Protein AF-A0A931RZB8-F1 (afdb_monomer_lite)

Secondary structure (DSSP, 8-state):
--S--SHHHHHHHHHHHIIIIIHHHH-TTS-SSTT----HHHHHH-BTTTB---TTTS-HHHHHHHHHHHHH--

Radius of gyration: 12.92 Å; chains: 1; bounding box: 35×35×29 Å

Structure (mmCIF, N/CA/C/O backbone):
data_AF-A0A931RZB8-F1
#
_entry.id   AF-A0A931RZB8-F1
#
loop_
_atom_site.group_PDB
_atom_site.id
_atom_site.type_symbol
_atom_site.label_atom_id
_atom_site.label_alt_id
_atom_site.label_comp_id
_atom_site.label_asym_id
_atom_site.label_entity_id
_atom_site.label_seq_id
_atom_site.pdbx_PDB_ins_code
_atom_site.Cartn_x
_atom_site.Cartn_y
_atom_site.Cartn_z
_atom_site.occupancy
_atom_site.B_iso_or_equiv
_atom_site.auth_seq_id
_atom_site.auth_comp_id
_atom_site.auth_asym_id
_atom_site.auth_atom_id
_atom_site.pdbx_PDB_model_num
ATOM 1 N N . MET A 1 1 ? -23.823 -22.570 16.233 1.00 45.16 1 MET A N 1
ATOM 2 C CA . MET A 1 1 ? -23.004 -22.810 15.026 1.00 45.16 1 MET A CA 1
ATOM 3 C C . MET A 1 1 ? -21.716 -22.029 15.195 1.00 45.16 1 MET A C 1
ATOM 5 O O . MET A 1 1 ? -21.744 -20.807 15.235 1.00 45.16 1 MET A O 1
ATOM 9 N N . LEU A 1 2 ? -20.651 -22.767 15.488 1.00 46.75 2 LEU A N 1
ATOM 10 C CA . LEU A 1 2 ? -19.340 -22.278 15.897 1.00 46.75 2 LEU A CA 1
ATOM 11 C C . LEU A 1 2 ? -18.524 -21.811 14.684 1.00 46.75 2 LEU A C 1
ATOM 13 O O . LEU A 1 2 ? -18.632 -22.389 13.608 1.00 46.75 2 LEU A O 1
ATOM 17 N N . LEU A 1 3 ? -17.742 -20.756 14.924 1.00 57.38 3 LEU A N 1
ATOM 18 C CA . LEU A 1 3 ? -16.477 -20.356 14.297 1.00 57.38 3 LEU A CA 1
ATOM 19 C C . LEU A 1 3 ? -16.053 -21.170 13.057 1.00 57.38 3 LEU A C 1
ATOM 21 O O . LEU A 1 3 ? -15.626 -22.303 13.239 1.00 57.38 3 LEU A O 1
ATOM 25 N N . SER A 1 4 ? -16.058 -20.574 11.847 1.00 54.69 4 SER A N 1
ATOM 26 C CA . SER A 1 4 ? -15.130 -21.015 10.776 1.00 54.69 4 SER A CA 1
ATOM 27 C C . SER A 1 4 ? -15.017 -20.185 9.480 1.00 54.69 4 SER A C 1
ATOM 29 O O . SER A 1 4 ? -14.167 -20.532 8.667 1.00 54.69 4 SER A O 1
ATOM 31 N N . SER A 1 5 ? -15.768 -19.098 9.239 1.00 50.06 5 SER A N 1
ATOM 32 C CA . SER A 1 5 ? -15.845 -18.548 7.858 1.00 50.06 5 SER A CA 1
ATOM 33 C C . SER A 1 5 ? -15.649 -17.038 7.688 1.00 50.06 5 SER A C 1
AT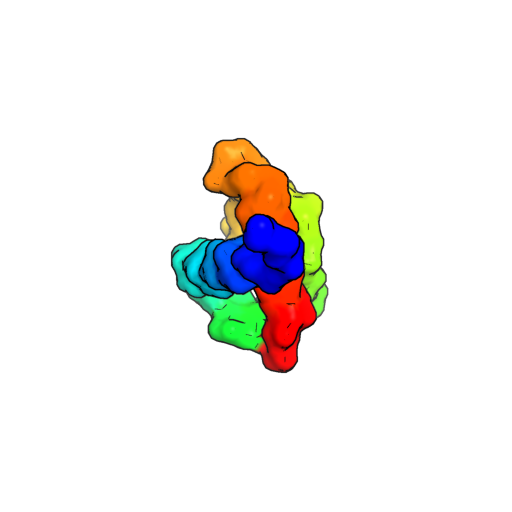OM 35 O O . SER A 1 5 ? -16.146 -16.478 6.720 1.00 50.06 5 SER A O 1
ATOM 37 N N . ILE A 1 6 ? -14.923 -16.349 8.574 1.00 56.44 6 ILE A N 1
ATOM 38 C CA . ILE A 1 6 ? -14.702 -14.890 8.421 1.00 56.44 6 ILE A CA 1
ATOM 39 C C . ILE A 1 6 ? -13.510 -14.575 7.487 1.00 56.44 6 ILE A C 1
ATOM 41 O O . ILE A 1 6 ? -13.464 -13.516 6.867 1.00 56.44 6 ILE A O 1
ATOM 45 N N . LEU A 1 7 ? -12.576 -15.515 7.294 1.00 52.62 7 LEU A N 1
ATOM 46 C CA . LEU A 1 7 ? -11.391 -15.319 6.443 1.00 52.62 7 LEU A CA 1
ATOM 47 C C . LEU A 1 7 ? -11.649 -15.123 4.925 1.00 52.62 7 LEU A C 1
ATOM 49 O O . LEU A 1 7 ? -10.864 -14.393 4.317 1.00 52.62 7 LEU A O 1
ATOM 53 N N . PRO A 1 8 ? -12.687 -15.694 4.269 1.00 56.44 8 PRO A N 1
ATOM 54 C CA . PRO A 1 8 ? -12.868 -15.526 2.825 1.00 56.44 8 PRO A CA 1
ATOM 55 C C . PRO A 1 8 ? -13.297 -14.108 2.443 1.00 56.44 8 PRO A C 1
ATOM 57 O O . PRO A 1 8 ? -12.900 -13.622 1.389 1.00 56.44 8 PRO A O 1
ATOM 60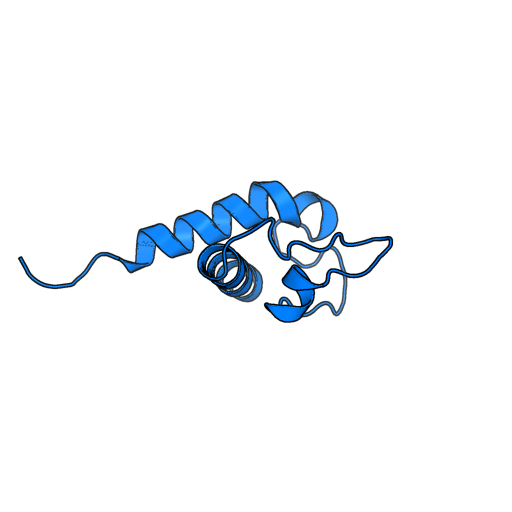 N N . ALA A 1 9 ? -14.076 -13.437 3.298 1.00 60.12 9 ALA A N 1
ATOM 61 C CA . ALA A 1 9 ? -14.627 -12.118 2.998 1.00 60.12 9 ALA A CA 1
ATOM 62 C C . ALA A 1 9 ? -13.518 -11.058 2.910 1.00 60.12 9 ALA A C 1
ATOM 64 O O . ALA A 1 9 ? -13.363 -10.409 1.882 1.00 60.12 9 ALA A O 1
ATOM 65 N N . ILE A 1 10 ? -12.651 -10.997 3.924 1.00 60.41 10 ILE A N 1
ATOM 66 C CA . ILE A 1 10 ? -11.554 -10.018 3.993 1.00 60.41 10 ILE A CA 1
ATOM 67 C C . ILE A 1 10 ? -10.529 -10.258 2.868 1.00 60.41 10 ILE A C 1
ATOM 69 O O . ILE A 1 10 ? -10.036 -9.317 2.247 1.00 60.41 10 ILE A O 1
ATOM 73 N N . ALA A 1 11 ? -10.226 -11.522 2.549 1.00 58.97 11 ALA A N 1
ATOM 74 C CA . ALA A 1 11 ? -9.318 -11.859 1.451 1.00 58.97 11 ALA A CA 1
ATOM 75 C C . ALA A 1 11 ? -9.923 -11.561 0.062 1.00 58.97 11 ALA A C 1
ATOM 77 O O . ALA A 1 11 ? -9.207 -11.110 -0.841 1.00 58.97 11 ALA A O 1
ATOM 78 N N . GLN A 1 12 ? -11.234 -11.774 -0.120 1.00 62.72 12 GLN A N 1
ATOM 79 C CA . GLN A 1 12 ? -11.950 -11.360 -1.332 1.00 62.72 12 GLN A CA 1
ATOM 80 C C . GLN A 1 12 ? -11.909 -9.840 -1.511 1.00 62.72 12 GLN A C 1
ATOM 82 O O . GLN A 1 12 ? -11.680 -9.375 -2.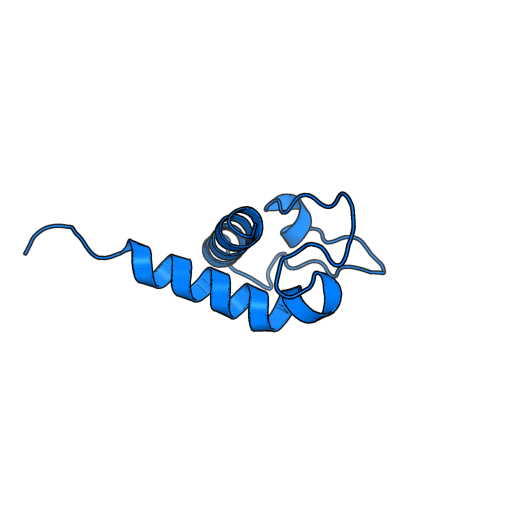633 1.00 62.72 12 GLN A O 1
ATOM 87 N N . ASP A 1 13 ? -12.044 -9.085 -0.423 1.00 84.81 13 ASP A N 1
ATOM 88 C CA . ASP A 1 13 ? -11.986 -7.625 -0.445 1.00 84.81 13 ASP A CA 1
ATOM 89 C C . ASP A 1 13 ? -10.586 -7.130 -0.822 1.00 84.81 13 ASP A C 1
ATOM 91 O O . ASP A 1 13 ? -10.452 -6.295 -1.718 1.00 84.81 13 ASP A O 1
ATOM 95 N N . GLY A 1 14 ? -9.528 -7.721 -0.258 1.00 91.94 14 GLY A N 1
ATOM 96 C CA . GLY A 1 14 ? -8.140 -7.397 -0.604 1.00 91.94 14 GLY A CA 1
ATOM 97 C C . GLY A 1 14 ? -7.821 -7.602 -2.089 1.00 91.94 14 GLY A C 1
ATOM 98 O O . GLY A 1 14 ? -7.295 -6.700 -2.748 1.00 91.94 14 GLY A O 1
ATOM 99 N N . LYS A 1 15 ? -8.212 -8.753 -2.654 1.00 94.69 15 LYS A N 1
ATOM 100 C CA . LYS A 1 15 ? -8.042 -9.048 -4.088 1.00 94.69 15 LYS A CA 1
ATOM 101 C C . LYS A 1 15 ? -8.825 -8.081 -4.974 1.00 94.69 15 LYS A C 1
ATOM 103 O O . LYS A 1 15 ? -8.291 -7.573 -5.964 1.00 94.69 15 LYS A O 1
ATOM 108 N N . ALA A 1 16 ? -10.092 -7.836 -4.643 1.00 95.12 16 ALA A N 1
ATOM 109 C CA . ALA A 1 16 ? -10.955 -6.952 -5.419 1.00 95.12 16 ALA A CA 1
ATOM 110 C C . ALA A 1 16 ? -10.460 -5.498 -5.378 1.00 95.12 16 ALA A C 1
ATOM 112 O O . ALA A 1 16 ? -10.424 -4.831 -6.416 1.00 95.12 16 ALA A O 1
ATOM 113 N N . LEU A 1 17 ? -10.037 -5.014 -4.208 1.00 95.19 17 LEU A N 1
ATOM 114 C CA . LEU A 1 17 ? -9.449 -3.687 -4.032 1.00 95.19 17 LEU A CA 1
ATOM 115 C C . LEU A 1 17 ? -8.148 -3.545 -4.818 1.00 95.19 17 LEU A C 1
ATOM 117 O O . LEU A 1 17 ? -7.999 -2.569 -5.560 1.00 95.19 17 LEU A O 1
ATOM 121 N N . PHE A 1 18 ? -7.250 -4.533 -4.728 1.00 95.94 18 PHE A N 1
ATOM 122 C CA . PHE A 1 18 ? -6.007 -4.539 -5.494 1.00 95.94 18 PHE A CA 1
ATOM 123 C C . PHE A 1 18 ? -6.293 -4.434 -6.996 1.00 95.94 18 PHE A C 1
ATOM 125 O O . PHE A 1 18 ? -5.749 -3.559 -7.670 1.00 95.94 18 PHE A O 1
ATOM 132 N N . GLY A 1 19 ? -7.216 -5.257 -7.506 1.00 95.31 19 GLY A N 1
ATOM 133 C CA . GLY A 1 19 ? -7.651 -5.243 -8.905 1.00 95.31 19 GLY A CA 1
ATOM 134 C C . GLY A 1 19 ? -8.192 -3.891 -9.371 1.00 95.31 19 GLY A C 1
ATOM 135 O O . GLY A 1 19 ? -7.833 -3.419 -10.446 1.00 95.31 19 GLY A O 1
ATOM 136 N N . LYS A 1 20 ? -9.022 -3.242 -8.548 1.00 94.94 20 LYS A N 1
ATOM 137 C CA . LYS A 1 20 ? -9.682 -1.974 -8.896 1.00 94.94 20 LYS A CA 1
ATOM 138 C C . LYS A 1 20 ? -8.764 -0.754 -8.799 1.00 94.94 20 LYS A C 1
ATOM 140 O O . LYS A 1 20 ? -8.949 0.193 -9.557 1.00 94.94 20 LYS A O 1
ATOM 145 N N . LYS A 1 21 ? -7.836 -0.732 -7.836 1.00 94.81 21 LYS A N 1
ATOM 146 C CA . LYS A 1 21 ? -7.100 0.491 -7.452 1.00 94.81 21 LYS A CA 1
ATOM 147 C C . LYS A 1 21 ? -5.580 0.392 -7.613 1.00 94.81 21 LYS A C 1
ATOM 149 O O . LYS A 1 21 ? -4.929 1.421 -7.771 1.00 94.81 21 LYS A O 1
ATOM 154 N N . CYS A 1 22 ? -5.002 -0.809 -7.580 1.00 95.69 22 CYS A N 1
ATOM 155 C CA . CYS A 1 22 ? -3.549 -1.002 -7.472 1.00 95.69 22 CYS A CA 1
ATOM 156 C C . CYS A 1 22 ? -2.931 -1.629 -8.731 1.00 95.69 22 CYS A C 1
ATOM 158 O O . CYS A 1 22 ? -1.871 -1.181 -9.174 1.00 95.69 22 CYS A O 1
ATOM 160 N N . VAL A 1 23 ? -3.602 -2.615 -9.340 1.00 95.62 23 VAL A N 1
ATOM 161 C CA . VAL A 1 23 ? -3.092 -3.416 -10.474 1.00 95.62 23 VAL A CA 1
ATOM 162 C C . VAL A 1 23 ? -2.651 -2.565 -11.661 1.00 95.62 23 VAL A C 1
ATOM 164 O O . VAL A 1 23 ? -1.651 -2.878 -12.301 1.00 95.62 23 VAL A O 1
ATOM 167 N N . MET A 1 24 ? -3.342 -1.461 -11.952 1.00 93.94 24 MET A N 1
ATOM 168 C CA . MET A 1 24 ? -3.003 -0.610 -13.099 1.00 93.94 24 MET A CA 1
ATOM 169 C C . MET A 1 24 ? -1.549 -0.096 -13.046 1.00 93.94 24 MET A C 1
ATOM 171 O O . MET A 1 24 ? -0.863 -0.027 -14.074 1.00 93.94 24 MET A O 1
ATOM 175 N N . CYS A 1 25 ? -1.059 0.207 -11.841 1.00 95.69 25 CYS A N 1
ATOM 176 C CA . CYS A 1 25 ? 0.292 0.719 -11.617 1.00 95.69 25 CYS A CA 1
ATOM 177 C C . CYS A 1 25 ? 1.258 -0.365 -11.131 1.00 95.69 25 CYS A C 1
ATOM 179 O O . CYS A 1 25 ? 2.412 -0.366 -11.545 1.00 95.69 25 CYS A O 1
ATOM 181 N N . HIS A 1 26 ? 0.789 -1.293 -10.296 1.00 94.88 26 HIS A N 1
ATOM 182 C CA . HIS A 1 26 ? 1.621 -2.313 -9.661 1.00 94.88 26 HIS A CA 1
ATOM 183 C C . HIS A 1 26 ? 1.630 -3.665 -10.386 1.00 94.88 26 HIS A C 1
ATOM 185 O O . HIS A 1 26 ? 2.472 -4.494 -10.076 1.00 94.88 26 HIS A O 1
ATOM 191 N N . GLY A 1 27 ? 0.798 -3.866 -11.408 1.00 93.81 27 GLY A N 1
ATOM 192 C CA . GLY A 1 27 ? 0.698 -5.130 -12.143 1.00 93.81 27 GLY A CA 1
ATOM 193 C C . GLY A 1 27 ? -0.214 -6.138 -11.448 1.00 93.81 27 GLY A C 1
ATOM 194 O O . GLY A 1 27 ? -0.537 -5.997 -10.270 1.00 93.81 27 GLY A O 1
ATOM 195 N N . VAL A 1 28 ? -0.647 -7.158 -12.191 1.00 93.19 28 VAL A N 1
ATOM 196 C CA . VAL A 1 28 ? -1.520 -8.236 -11.680 1.00 93.19 28 VAL A CA 1
ATOM 197 C C . VAL A 1 28 ? -0.836 -9.096 -10.612 1.00 93.19 28 VAL A C 1
ATOM 199 O O . VAL A 1 28 ? -1.513 -9.705 -9.791 1.00 93.19 28 VAL A O 1
ATOM 202 N N . ASP A 1 29 ? 0.495 -9.099 -10.618 1.00 91.44 29 ASP A N 1
ATOM 203 C CA . ASP A 1 29 ? 1.404 -9.803 -9.713 1.00 91.44 29 ASP A CA 1
ATOM 204 C C . ASP A 1 29 ? 2.077 -8.867 -8.689 1.00 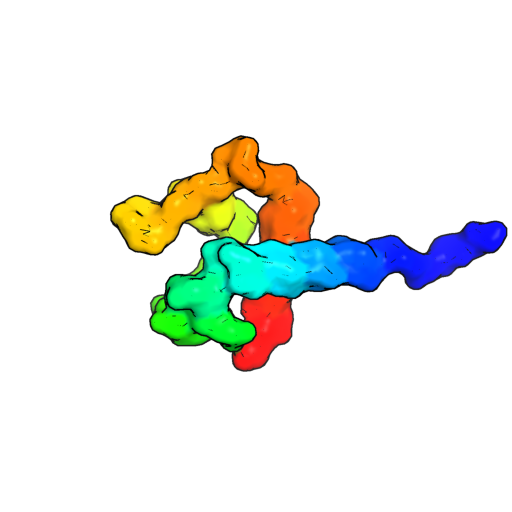91.44 29 ASP A C 1
ATOM 206 O O . ASP A 1 29 ? 2.895 -9.305 -7.888 1.00 91.44 29 ASP A O 1
ATOM 210 N N . GLY A 1 30 ? 1.768 -7.566 -8.711 1.00 92.38 30 GLY A N 1
ATOM 211 C CA . GLY A 1 30 ? 2.411 -6.580 -7.841 1.00 92.38 30 GLY A CA 1
ATOM 212 C C . GLY A 1 30 ? 3.856 -6.220 -8.212 1.00 92.38 30 GLY A C 1
ATOM 213 O O . GLY A 1 30 ? 4.490 -5.477 -7.460 1.00 92.38 30 GLY A O 1
ATOM 214 N N . LYS A 1 31 ? 4.382 -6.682 -9.359 1.00 91.50 31 LYS A N 1
ATOM 215 C CA . LYS A 1 31 ? 5.800 -6.526 -9.740 1.00 91.50 31 LYS A CA 1
ATOM 216 C C . LYS A 1 31 ? 6.082 -5.465 -10.800 1.00 91.50 31 LYS A C 1
ATOM 218 O O . LYS A 1 31 ? 7.246 -5.221 -11.113 1.00 91.50 31 LYS A O 1
ATOM 223 N N . LYS A 1 32 ? 5.067 -4.776 -11.332 1.00 93.38 32 LYS A N 1
ATOM 224 C CA . LYS A 1 32 ? 5.262 -3.720 -12.352 1.00 93.38 32 LYS A CA 1
ATOM 225 C C . LYS A 1 32 ? 6.125 -2.557 -11.844 1.00 93.38 32 LYS A C 1
ATOM 227 O O . LYS A 1 32 ? 6.721 -1.841 -12.645 1.00 93.38 32 LYS A O 1
ATOM 232 N N . VAL A 1 33 ? 6.218 -2.377 -10.524 1.00 90.75 33 VAL A N 1
ATOM 233 C CA . VAL A 1 33 ? 7.141 -1.429 -9.890 1.00 90.75 33 VAL A CA 1
ATOM 234 C C . VAL A 1 33 ? 8.171 -2.208 -9.077 1.00 90.75 33 VAL A C 1
ATOM 236 O O . VAL A 1 33 ? 7.839 -2.812 -8.063 1.00 90.75 33 VAL A O 1
ATOM 239 N N . ALA A 1 34 ? 9.431 -2.195 -9.511 1.00 86.81 34 ALA A N 1
ATOM 240 C CA . ALA A 1 34 ? 10.495 -2.935 -8.841 1.00 86.81 34 ALA A CA 1
ATOM 241 C C . ALA A 1 34 ? 10.815 -2.363 -7.447 1.00 86.81 34 ALA A C 1
ATOM 243 O O . ALA A 1 34 ? 10.859 -1.147 -7.251 1.00 86.81 34 ALA A O 1
ATOM 244 N N . GLY A 1 35 ? 11.077 -3.253 -6.484 1.00 82.81 35 GLY A N 1
ATOM 245 C CA . GLY A 1 35 ? 11.580 -2.890 -5.153 1.00 82.81 35 GLY A CA 1
ATOM 246 C C . GLY A 1 35 ? 10.573 -2.198 -4.229 1.00 82.81 35 GLY A C 1
ATOM 247 O O . GLY A 1 35 ? 10.974 -1.656 -3.198 1.00 82.81 35 GLY A O 1
ATOM 248 N N . VAL A 1 36 ? 9.279 -2.197 -4.565 1.00 86.56 36 VAL A N 1
ATOM 249 C CA . VAL A 1 36 ? 8.239 -1.659 -3.677 1.00 86.56 36 VAL A CA 1
ATOM 250 C C . VAL A 1 36 ? 7.810 -2.705 -2.655 1.00 86.56 36 VAL A C 1
ATOM 252 O O . VAL A 1 36 ? 7.606 -3.869 -2.986 1.00 86.56 36 VAL A O 1
ATOM 255 N N . LYS A 1 37 ? 7.662 -2.281 -1.400 1.00 87.38 37 LYS A N 1
ATOM 256 C CA . LYS A 1 37 ? 7.035 -3.075 -0.339 1.00 87.38 37 LYS A CA 1
ATOM 257 C C . LYS A 1 37 ? 5.611 -2.578 -0.150 1.00 87.38 37 LYS A C 1
ATOM 259 O O . LYS A 1 37 ? 5.409 -1.372 -0.002 1.00 87.38 37 LYS A O 1
ATOM 264 N N . PHE A 1 38 ? 4.641 -3.486 -0.132 1.00 92.44 38 PHE A N 1
ATOM 265 C CA . PHE A 1 38 ? 3.270 -3.142 0.227 1.00 92.44 38 PHE A CA 1
ATOM 266 C C . PHE A 1 38 ? 3.174 -3.070 1.749 1.00 92.44 38 PHE A C 1
ATOM 268 O O . PHE A 1 38 ? 3.288 -4.083 2.436 1.00 92.44 38 PHE A O 1
ATOM 275 N N . THR A 1 39 ? 3.009 -1.857 2.273 1.00 96.25 39 THR A N 1
ATOM 276 C CA . THR A 1 39 ? 2.825 -1.590 3.704 1.00 96.25 39 THR A CA 1
ATOM 277 C C . THR A 1 39 ? 1.604 -0.707 3.908 1.00 96.25 39 THR A C 1
ATOM 279 O O . THR A 1 39 ? 1.253 0.093 3.037 1.00 96.25 39 THR A O 1
ATOM 282 N N . GLU A 1 40 ? 0.968 -0.810 5.075 1.00 95.69 40 GLU A N 1
ATOM 283 C CA . GLU A 1 40 ? -0.198 0.018 5.391 1.00 95.69 40 GLU A CA 1
ATOM 284 C C . GLU A 1 40 ? 0.141 1.512 5.353 1.00 95.69 40 GLU A C 1
ATOM 286 O O . GLU A 1 40 ? -0.603 2.303 4.780 1.00 95.69 40 GLU A O 1
ATOM 291 N N . GLU A 1 41 ? 1.295 1.906 5.904 1.00 96.69 41 GLU A N 1
ATOM 292 C CA . GLU A 1 41 ? 1.763 3.294 5.845 1.00 96.69 41 GLU A CA 1
ATOM 293 C C . GLU A 1 41 ? 2.003 3.772 4.412 1.00 96.69 41 GLU A C 1
ATOM 295 O O . GLU A 1 41 ? 1.656 4.905 4.079 1.00 96.69 41 GLU A O 1
ATOM 300 N N . GLY A 1 42 ? 2.569 2.913 3.558 1.00 94.88 42 GLY A N 1
ATOM 301 C CA . GLY A 1 42 ? 2.810 3.231 2.154 1.00 94.88 42 GLY A CA 1
ATOM 302 C C . GLY A 1 42 ? 1.511 3.482 1.393 1.00 94.88 42 GLY A C 1
ATOM 303 O O . GLY A 1 42 ? 1.448 4.390 0.570 1.00 94.88 42 GLY A O 1
ATOM 304 N N . ILE A 1 43 ? 0.449 2.736 1.706 1.00 95.31 43 ILE A N 1
ATOM 305 C CA . ILE A 1 43 ? -0.879 2.951 1.119 1.00 95.31 43 ILE A CA 1
ATOM 306 C C . ILE A 1 43 ? -1.538 4.210 1.691 1.00 95.31 43 ILE A C 1
ATOM 308 O O . ILE A 1 43 ? -2.056 5.019 0.921 1.00 95.31 43 ILE A O 1
ATOM 312 N N . LYS A 1 44 ? -1.472 4.425 3.012 1.00 96.75 44 LYS A N 1
ATOM 313 C CA . LYS A 1 44 ? -2.023 5.626 3.665 1.00 96.75 44 LYS A CA 1
ATOM 314 C C . LYS A 1 44 ? -1.420 6.901 3.073 1.00 96.75 44 LYS A C 1
ATOM 316 O O . LYS A 1 44 ? -2.164 7.736 2.566 1.00 96.75 44 LYS A O 1
ATOM 321 N N . LYS A 1 45 ? -0.088 7.005 3.049 1.00 96.44 45 LYS A N 1
ATOM 322 C CA . LYS A 1 45 ? 0.639 8.217 2.626 1.00 96.44 45 LYS A CA 1
ATOM 323 C C . LYS A 1 45 ? 0.830 8.322 1.109 1.00 96.44 45 LYS A C 1
ATOM 325 O O . LYS A 1 45 ? 0.987 9.423 0.584 1.00 96.44 45 LYS A O 1
ATOM 330 N N . GLY A 1 46 ? 0.819 7.199 0.394 1.00 94.19 46 GLY A N 1
ATOM 331 C CA . GLY A 1 46 ? 1.198 7.155 -1.014 1.00 94.19 46 GLY A CA 1
ATOM 332 C C . GLY A 1 46 ? 2.656 7.574 -1.248 1.00 94.19 46 GLY A C 1
ATOM 333 O O . GLY A 1 46 ? 3.475 7.661 -0.334 1.00 94.19 46 GLY A O 1
ATOM 334 N N . LYS A 1 47 ? 2.991 7.846 -2.510 1.00 92.31 47 LYS A N 1
ATOM 335 C CA . LYS A 1 47 ? 4.290 8.372 -2.951 1.00 92.31 47 LYS A CA 1
ATOM 336 C C . LYS A 1 47 ? 4.086 9.329 -4.133 1.00 92.31 47 LYS A C 1
ATOM 338 O O . LYS A 1 47 ? 4.189 8.907 -5.293 1.00 92.31 47 LYS A O 1
ATOM 343 N N . PRO A 1 48 ? 3.764 10.607 -3.869 1.00 90.31 48 PRO A N 1
ATOM 344 C CA . PRO A 1 48 ? 3.574 11.603 -4.916 1.00 90.31 48 PRO A CA 1
ATOM 345 C C . PRO A 1 48 ? 4.820 11.757 -5.810 1.00 90.31 48 PRO A C 1
ATOM 347 O O . PRO A 1 48 ? 5.943 11.574 -5.338 1.00 90.31 48 PRO A O 1
ATOM 350 N N . PRO A 1 49 ? 4.649 12.078 -7.104 1.00 92.88 49 PRO A N 1
ATOM 351 C CA . PRO A 1 49 ? 3.373 12.227 -7.812 1.00 92.88 49 PRO A CA 1
ATOM 352 C C . PRO A 1 49 ? 2.793 10.894 -8.327 1.00 92.88 49 PRO A C 1
ATOM 354 O O . PRO A 1 49 ? 1.730 10.886 -8.936 1.00 92.88 49 PRO A O 1
ATOM 357 N N . LYS A 1 50 ? 3.489 9.765 -8.129 1.00 91.06 50 LYS A N 1
ATOM 358 C CA . LYS A 1 50 ? 3.197 8.498 -8.826 1.00 91.06 50 LYS A CA 1
ATOM 359 C C . LYS A 1 50 ? 2.174 7.607 -8.122 1.00 91.06 50 LYS A C 1
ATOM 361 O O . LYS A 1 50 ? 1.495 6.830 -8.783 1.00 91.06 50 LYS A O 1
ATOM 366 N N . MET A 1 51 ? 2.078 7.694 -6.799 1.00 94.75 51 MET A N 1
ATOM 367 C CA . MET A 1 51 ? 1.154 6.903 -5.990 1.00 94.75 51 MET A CA 1
ATOM 368 C C . MET A 1 51 ? 0.336 7.848 -5.101 1.00 94.75 51 MET A C 1
ATOM 370 O O . MET A 1 51 ? 0.927 8.549 -4.276 1.00 94.75 51 MET A O 1
ATOM 374 N N . PRO A 1 52 ? -0.997 7.909 -5.259 1.00 94.69 52 PRO A N 1
ATOM 375 C CA . PRO A 1 52 ? -1.839 8.748 -4.417 1.00 94.69 52 PRO A CA 1
ATOM 376 C C . PRO A 1 52 ? -1.888 8.216 -2.981 1.00 94.69 52 PRO A C 1
ATOM 378 O O . PRO A 1 52 ? -1.764 7.014 -2.752 1.00 94.69 52 PRO A O 1
ATOM 381 N N . ALA A 1 53 ? -2.111 9.117 -2.027 1.00 96.38 53 ALA A N 1
ATOM 382 C CA . ALA A 1 53 ? -2.472 8.764 -0.659 1.00 96.38 53 ALA A CA 1
ATOM 383 C C . ALA A 1 53 ? -3.894 8.174 -0.613 1.00 96.38 53 ALA A C 1
ATOM 385 O O . ALA A 1 53 ? -4.812 8.697 -1.270 1.00 96.38 53 ALA A O 1
ATOM 386 N N . TYR A 1 54 ? -4.068 7.104 0.166 1.00 95.75 54 TYR A N 1
ATOM 387 C CA . TYR A 1 54 ? -5.359 6.458 0.428 1.00 95.75 54 TYR A CA 1
ATOM 388 C C . TYR A 1 54 ? -5.848 6.628 1.870 1.00 95.75 54 TYR A C 1
ATOM 390 O O . TYR A 1 54 ? -6.904 6.099 2.215 1.00 95.75 54 TYR A O 1
ATOM 398 N N . GLU A 1 55 ? -5.131 7.382 2.703 1.00 93.88 55 GLU A N 1
ATOM 399 C CA . GLU A 1 55 ? -5.627 7.796 4.015 1.00 93.88 55 GLU A CA 1
ATOM 400 C C . GLU A 1 55 ? -6.998 8.481 3.887 1.00 93.88 55 GLU A C 1
ATOM 402 O O . GLU A 1 55 ? -7.213 9.320 3.011 1.00 93.88 55 GLU A O 1
ATOM 407 N N . GLY A 1 56 ? -7.959 8.041 4.703 1.00 93.81 56 GLY A N 1
ATOM 408 C CA . GLY A 1 56 ? -9.350 8.500 4.651 1.00 93.81 56 GLY A CA 1
ATOM 409 C C . GLY A 1 56 ? -10.151 8.055 3.417 1.00 93.81 56 GLY A C 1
ATOM 410 O O . GLY A 1 56 ? -11.357 8.272 3.380 1.00 93.81 56 GLY A O 1
ATOM 411 N N . LYS A 1 57 ? -9.522 7.424 2.412 1.00 93.69 57 LYS A N 1
ATOM 412 C CA . LYS A 1 57 ? -10.195 6.880 1.214 1.00 93.69 57 LYS A CA 1
ATOM 413 C C . LYS A 1 57 ? -10.470 5.384 1.299 1.00 93.69 57 LYS A C 1
ATOM 415 O O . LYS A 1 57 ? -11.296 4.889 0.538 1.00 93.69 57 LYS A O 1
ATOM 420 N N . LEU A 1 58 ? -9.720 4.686 2.145 1.00 93.38 58 LEU A N 1
ATOM 421 C CA . LEU A 1 58 ? -9.895 3.279 2.480 1.00 93.38 58 LEU A CA 1
ATOM 422 C C . LEU A 1 58 ? -9.951 3.147 4.002 1.00 93.38 58 LEU A C 1
ATOM 424 O O . LEU A 1 58 ? -9.248 3.883 4.708 1.00 93.38 58 LEU A O 1
ATOM 428 N N . THR A 1 59 ? -10.756 2.214 4.505 1.00 94.06 59 THR A N 1
ATOM 429 C CA . THR A 1 59 ? -10.768 1.898 5.938 1.00 94.06 59 THR A CA 1
ATOM 430 C C . THR A 1 59 ? -9.471 1.186 6.347 1.00 94.06 59 THR A C 1
ATOM 432 O O . THR A 1 59 ? -8.772 0.622 5.496 1.00 94.06 59 THR A O 1
ATOM 435 N N . PRO A 1 60 ? -9.105 1.185 7.641 1.00 92.75 60 PRO A N 1
ATOM 436 C CA . PRO A 1 60 ? -7.953 0.425 8.121 1.00 92.75 60 PRO A CA 1
ATOM 437 C C . PRO A 1 60 ? -8.005 -1.058 7.725 1.00 92.75 60 PRO A C 1
ATOM 439 O O . PRO A 1 60 ? -6.984 -1.628 7.344 1.00 92.75 60 PRO A O 1
ATOM 442 N N . GLU A 1 61 ? -9.192 -1.664 7.751 1.00 92.69 61 GLU A N 1
ATOM 443 C CA . GLU A 1 61 ? -9.414 -3.058 7.370 1.00 92.69 61 GLU A CA 1
ATOM 444 C C . GLU A 1 61 ? -9.199 -3.279 5.870 1.00 92.69 61 GLU A C 1
ATOM 446 O O . GLU A 1 61 ? -8.530 -4.237 5.489 1.00 92.69 61 GLU A O 1
ATOM 451 N N . GLU A 1 62 ? -9.689 -2.375 5.016 1.00 94.75 62 GLU A N 1
ATOM 452 C CA . GLU A 1 62 ? -9.461 -2.425 3.566 1.00 94.75 62 GLU A CA 1
ATOM 453 C C . GLU A 1 62 ? -7.975 -2.279 3.216 1.00 94.75 62 GLU A C 1
ATOM 455 O O . GLU A 1 62 ? -7.458 -3.001 2.358 1.00 94.75 62 GLU A O 1
ATOM 460 N N . ILE A 1 63 ? -7.270 -1.368 3.899 1.00 95.12 63 ILE A N 1
ATOM 461 C CA . ILE A 1 63 ? -5.825 -1.164 3.729 1.00 95.12 63 ILE A CA 1
ATOM 462 C C . ILE A 1 63 ? -5.069 -2.428 4.134 1.00 95.12 63 ILE A C 1
ATOM 464 O O . ILE A 1 63 ? -4.202 -2.891 3.393 1.00 95.12 63 ILE A O 1
ATOM 468 N N . LYS A 1 64 ? -5.411 -3.017 5.280 1.00 94.38 64 LYS A N 1
ATOM 469 C CA . LYS A 1 64 ? -4.792 -4.262 5.725 1.00 94.38 64 LYS A CA 1
ATOM 470 C C . LYS A 1 64 ? -5.067 -5.404 4.742 1.00 94.38 64 LYS A C 1
ATOM 472 O O . LYS A 1 64 ? -4.136 -6.094 4.336 1.00 94.38 64 LYS A O 1
ATOM 477 N N . ALA A 1 65 ? -6.314 -5.566 4.302 1.00 94.62 65 ALA A N 1
ATOM 478 C CA . ALA A 1 65 ? -6.715 -6.6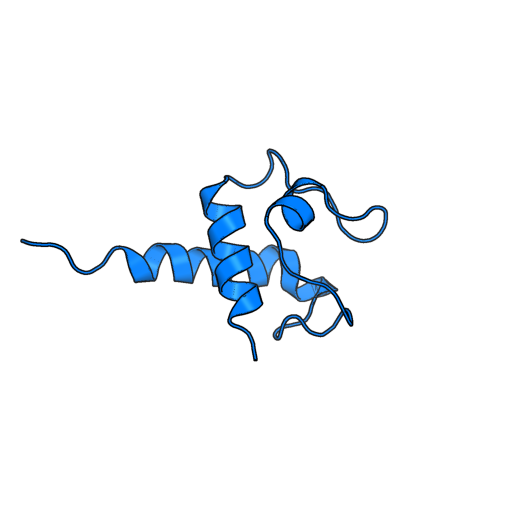19 3.374 1.00 94.62 65 ALA A CA 1
ATOM 479 C C . ALA A 1 65 ? -5.953 -6.549 2.041 1.00 94.62 65 ALA A C 1
ATOM 481 O O . ALA A 1 65 ? -5.488 -7.571 1.530 1.00 94.62 65 ALA A O 1
ATOM 482 N N . VAL A 1 66 ? -5.789 -5.348 1.473 1.00 95.25 66 VAL A N 1
ATOM 483 C CA . VAL A 1 66 ? -5.054 -5.178 0.213 1.00 95.25 66 VAL A CA 1
ATOM 484 C C . VAL A 1 66 ? -3.545 -5.372 0.392 1.00 95.25 66 VAL A C 1
ATOM 486 O O . VAL A 1 66 ? -2.904 -5.907 -0.510 1.00 95.25 66 VAL A O 1
ATOM 489 N N . VAL A 1 67 ? -2.975 -4.995 1.544 1.00 95.19 67 VAL A N 1
ATOM 490 C CA . VAL A 1 67 ? -1.563 -5.258 1.882 1.00 95.19 67 VAL A CA 1
ATOM 491 C C . VAL A 1 67 ? -1.311 -6.757 2.002 1.00 95.19 67 VAL A C 1
ATOM 493 O O . VAL A 1 67 ? -0.367 -7.262 1.392 1.00 95.19 67 VAL A O 1
ATOM 496 N N . ASP A 1 68 ? -2.163 -7.471 2.737 1.00 94.69 68 ASP A N 1
ATOM 497 C CA . ASP A 1 68 ? -2.063 -8.922 2.905 1.00 94.69 68 ASP A CA 1
ATOM 498 C C . ASP A 1 68 ? -2.168 -9.630 1.546 1.00 94.69 68 ASP A C 1
ATOM 500 O O . ASP A 1 68 ? -1.330 -10.471 1.214 1.00 94.69 68 ASP A O 1
ATOM 504 N N . TYR A 1 69 ? -3.141 -9.238 0.713 1.00 94.88 69 TYR A N 1
ATOM 505 C CA . TYR A 1 69 ? -3.281 -9.786 -0.636 1.00 94.88 69 TYR A CA 1
ATOM 506 C C . TYR A 1 69 ? -2.058 -9.484 -1.507 1.00 94.88 69 TYR A C 1
ATOM 508 O O . TYR A 1 69 ? -1.498 -10.406 -2.096 1.00 94.88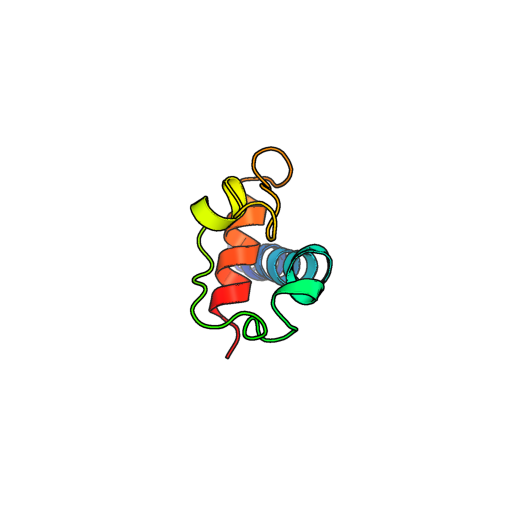 69 TYR A O 1
ATOM 516 N N . ALA A 1 70 ? -1.612 -8.226 -1.576 1.00 93.81 70 ALA A N 1
ATOM 517 C CA . ALA A 1 70 ? -0.490 -7.827 -2.423 1.00 93.81 70 ALA A CA 1
ATOM 518 C C . ALA A 1 70 ? 0.814 -8.542 -2.038 1.00 93.81 70 ALA A C 1
ATOM 520 O O . ALA A 1 70 ? 1.564 -8.955 -2.918 1.00 93.81 70 ALA A O 1
ATOM 521 N N . ASN A 1 71 ? 1.057 -8.750 -0.740 1.00 92.44 71 ASN A N 1
ATOM 522 C CA . ASN A 1 71 ? 2.216 -9.501 -0.252 1.00 92.44 71 ASN A CA 1
ATOM 523 C C . ASN A 1 71 ? 2.086 -11.023 -0.446 1.00 92.44 71 ASN A C 1
ATOM 525 O O . ASN A 1 71 ? 3.089 -11.729 -0.377 1.00 92.44 71 ASN A O 1
ATOM 529 N N . SER A 1 72 ? 0.879 -11.539 -0.703 1.00 91.50 72 SER A N 1
ATOM 530 C CA . SER A 1 72 ? 0.658 -12.951 -1.050 1.00 91.50 72 SER A CA 1
ATOM 531 C C . SER A 1 72 ? 0.907 -13.271 -2.532 1.00 91.50 72 SER A C 1
ATOM 533 O O . SER A 1 72 ? 0.964 -14.445 -2.906 1.00 91.50 72 SER A O 1
ATOM 535 N N . LEU A 1 73 ? 1.052 -12.245 -3.382 1.00 89.38 73 LEU A N 1
ATOM 536 C CA . LEU A 1 73 ? 1.329 -12.407 -4.810 1.00 89.38 73 LEU A CA 1
ATOM 537 C C . LEU A 1 73 ? 2.767 -12.904 -5.023 1.00 89.38 73 LEU A C 1
ATOM 539 O O . LEU A 1 73 ? 3.711 -12.390 -4.422 1.00 89.38 73 LEU A O 1
ATOM 543 N N . LYS A 1 74 ? 2.920 -13.931 -5.865 1.00 71.88 74 LYS A N 1
ATOM 544 C CA . LYS A 1 74 ? 4.209 -14.571 -6.167 1.00 71.88 74 LYS A CA 1
ATOM 545 C C . LYS A 1 74 ? 4.964 -13.877 -7.277 1.00 71.88 74 LYS A C 1
ATOM 547 O O . LYS A 1 74 ? 4.332 -13.420 -8.249 1.00 71.88 74 LYS A O 1
#

Sequence (74 aa):
MLLSSILPAIAQDGKALFGKKCVMCHGVDGKKVAGVKFTEEGIKKGKPPKMPAYEGKLTPEEIKAVVDYANSLK

pLDDT: mean 86.88, std 14.57, range [45.16, 96.75]

Foldseek 3Di:
DDDDPPVVVLLVLLLVCCVVAPCVCQNNLNPNDPPDQLDLVCQQPPDPPRGDHCNVVDDSSSSVSNNVNNVPRD